Protein AF-A0A0F9H1V0-F1 (afdb_monomer_lite)

Sequence (131 aa):
MPVDELTLHRRALKKEACKILGIDRRKVRLRRLTNIERAMAGPGRLFGVADPATKTIRTRGRTGLVTYVHELLHLLYRSKTHWWVFGAAYILAGRPRRAMIQSVLAAADIPQSKAQLRRLVRAQAERVGLA

Organism: NCBI:txid412755

Secondary structure (DSSP, 8-state):
-PPPHHHHHHHHHHHHHHHHHT--TTSSEEEE-----SS--SSS---EEEETTTTEEEE-SS--HHHHHHHHHHHH-TTS-HHHHHHHHHHHHT---HHHHHHHHHHHT--S-HHHHHHHHHHHHHHTT--

Radius of gyration: 14.46 Å; chains: 1; bounding box: 32×29×46 Å

pLDDT: mean 83.13, std 16.21, range [32.88, 97.88]

Foldseek 3Di:
DDDDPQNVQVLVLLVVLCVLLVFDSVQAAEAEPDDPPDDDPDPDDDQWAEDLVSNYIYGYTDDDSLNSNLRNVCNQCVPADSLLSSLLSCQSSVDDPPPVNVVSCVVNVDPDHNVRSSVVSNVSCVVSVRD

Structure (mmCIF, N/CA/C/O backbone):
data_AF-A0A0F9H1V0-F1
#
_entry.id   AF-A0A0F9H1V0-F1
#
loop_
_atom_site.group_PDB
_atom_site.id
_atom_site.type_symbol
_atom_site.label_atom_id
_atom_site.label_alt_id
_atom_site.label_comp_id
_atom_site.label_asym_id
_atom_site.label_entity_id
_atom_site.label_seq_id
_atom_site.pdbx_PDB_ins_code
_atom_site.Cartn_x
_atom_site.Cartn_y
_atom_site.Cartn_z
_atom_site.occupancy
_atom_site.B_iso_or_equiv
_atom_site.auth_seq_id
_atom_site.auth_comp_id
_atom_site.auth_asym_id
_atom_site.auth_atom_id
_atom_site.pdbx_PDB_model_num
ATOM 1 N N . MET A 1 1 ? 5.976 9.429 27.320 1.00 49.03 1 MET A N 1
ATOM 2 C CA . MET A 1 1 ? 7.269 9.184 26.642 1.00 49.03 1 MET A CA 1
ATOM 3 C C . MET A 1 1 ? 7.282 9.930 25.315 1.00 49.03 1 MET A C 1
ATOM 5 O O . MET A 1 1 ? 6.273 9.850 24.6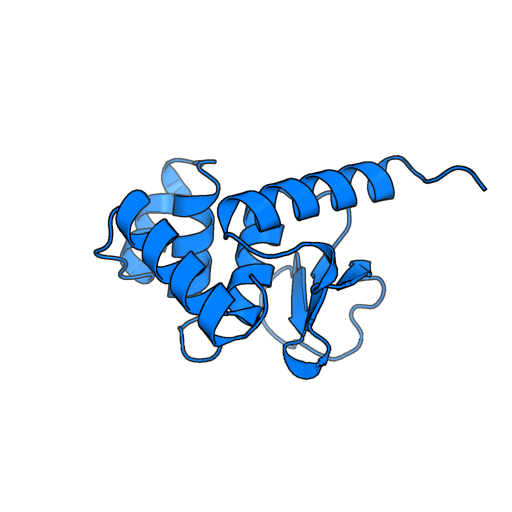16 1.00 49.03 1 MET A O 1
ATOM 9 N N . PRO A 1 2 ? 8.348 10.675 24.977 1.00 72.81 2 PRO A N 1
ATOM 10 C CA . PRO A 1 2 ? 8.458 11.339 23.680 1.00 72.81 2 PRO A CA 1
ATOM 11 C C . PRO A 1 2 ? 8.424 10.300 22.550 1.00 72.81 2 PRO A C 1
ATOM 13 O O . PRO A 1 2 ? 8.980 9.210 22.674 1.00 72.81 2 PRO A O 1
ATOM 16 N N . VAL A 1 3 ? 7.718 10.615 21.464 1.00 78.06 3 VAL A N 1
ATOM 17 C CA . VAL A 1 3 ? 7.676 9.761 20.270 1.00 78.06 3 VAL A CA 1
ATOM 18 C C . VAL A 1 3 ? 8.996 9.926 19.524 1.00 78.06 3 VAL A C 1
ATOM 20 O O . VAL A 1 3 ? 9.363 11.049 19.191 1.00 78.06 3 VAL A O 1
ATOM 23 N N . ASP A 1 4 ? 9.692 8.825 19.238 1.00 87.31 4 ASP A N 1
ATOM 24 C CA . ASP A 1 4 ? 10.972 8.869 18.530 1.00 87.31 4 ASP A CA 1
ATOM 25 C C . ASP A 1 4 ? 10.824 9.383 17.079 1.00 87.31 4 ASP A C 1
ATOM 27 O O . ASP A 1 4 ? 9.795 9.181 16.419 1.00 87.31 4 ASP A O 1
ATOM 31 N N . GLU A 1 5 ? 11.869 10.039 16.558 1.00 87.69 5 GLU A N 1
ATOM 32 C CA . GLU A 1 5 ? 11.888 10.621 15.204 1.00 87.69 5 GLU A CA 1
ATOM 33 C C . GLU A 1 5 ? 11.554 9.606 14.110 1.00 87.69 5 GLU A C 1
ATOM 35 O O . GLU A 1 5 ? 10.921 9.931 13.101 1.00 87.69 5 GLU A O 1
ATOM 40 N N . LEU A 1 6 ? 11.972 8.353 14.297 1.00 86.62 6 LEU A N 1
ATOM 41 C CA . LEU A 1 6 ? 11.701 7.290 13.348 1.00 86.62 6 LEU A CA 1
ATOM 42 C C . LEU A 1 6 ? 10.194 6.993 13.307 1.00 86.62 6 LEU A C 1
ATOM 44 O O . LEU A 1 6 ? 9.620 6.879 12.224 1.00 86.62 6 LEU A O 1
ATOM 48 N N . THR A 1 7 ? 9.520 6.924 14.449 1.00 87.62 7 THR A N 1
ATOM 49 C CA . THR A 1 7 ? 8.065 6.766 14.516 1.00 87.62 7 THR A CA 1
ATOM 50 C C . THR A 1 7 ? 7.339 7.935 13.844 1.00 87.62 7 THR A C 1
ATOM 52 O O . THR A 1 7 ? 6.392 7.696 13.083 1.00 87.62 7 THR A O 1
ATOM 55 N N . LEU A 1 8 ? 7.790 9.178 14.044 1.00 90.69 8 LEU A N 1
ATOM 56 C CA . LEU A 1 8 ? 7.236 10.354 13.357 1.00 90.69 8 LEU A CA 1
ATOM 57 C C . LEU A 1 8 ? 7.416 10.263 11.836 1.00 90.69 8 LEU A C 1
ATOM 59 O O . LEU A 1 8 ? 6.441 10.385 11.089 1.00 90.69 8 LEU A O 1
ATOM 63 N N . HIS A 1 9 ? 8.630 9.957 11.380 1.00 90.75 9 HIS A N 1
ATOM 64 C CA . HIS A 1 9 ? 8.960 9.790 9.966 1.00 90.75 9 HIS A CA 1
ATOM 65 C C . HIS A 1 9 ? 8.077 8.731 9.288 1.00 90.75 9 HIS A C 1
ATOM 67 O O . HIS A 1 9 ? 7.471 8.974 8.243 1.00 90.75 9 HIS A O 1
ATOM 73 N N . ARG A 1 10 ? 7.924 7.561 9.915 1.00 92.44 10 ARG A N 1
ATOM 74 C CA . ARG A 1 10 ? 7.105 6.466 9.375 1.00 92.44 10 ARG A CA 1
ATOM 75 C C . ARG A 1 10 ? 5.618 6.830 9.317 1.00 92.44 10 ARG A C 1
ATOM 77 O O . ARG A 1 10 ? 4.934 6.485 8.352 1.00 92.44 10 ARG A O 1
ATOM 84 N N . ARG A 1 11 ? 5.102 7.553 10.321 1.00 93.50 11 ARG A N 1
ATOM 85 C CA . ARG A 1 11 ? 3.719 8.068 10.319 1.00 93.50 11 ARG A CA 1
ATOM 86 C C . ARG A 1 11 ? 3.499 9.096 9.209 1.00 93.50 11 ARG A C 1
ATOM 88 O O . ARG A 1 11 ? 2.447 9.055 8.570 1.00 93.50 11 ARG A O 1
ATOM 95 N N . ALA A 1 12 ? 4.475 9.969 8.960 1.00 94.38 12 ALA A N 1
ATOM 96 C CA . ALA A 1 12 ? 4.427 10.939 7.869 1.00 94.38 12 ALA A CA 1
ATOM 97 C C . ALA A 1 12 ? 4.380 10.242 6.500 1.00 94.38 12 ALA A C 1
ATOM 99 O O . ALA A 1 12 ? 3.496 10.534 5.697 1.00 94.38 12 ALA A O 1
ATOM 100 N N . LEU A 1 13 ? 5.239 9.244 6.270 1.00 94.81 13 LEU A N 1
ATOM 101 C CA . LEU A 1 13 ? 5.233 8.469 5.026 1.00 94.81 13 LEU A CA 1
ATOM 102 C C . LEU A 1 13 ? 3.940 7.679 4.823 1.00 94.81 13 LEU A C 1
ATOM 104 O O . LEU A 1 13 ? 3.389 7.695 3.725 1.00 94.81 13 LEU A O 1
ATOM 108 N N . LYS A 1 14 ? 3.405 7.040 5.874 1.00 95.81 14 LYS A N 1
ATOM 109 C CA . LYS A 1 14 ? 2.090 6.391 5.786 1.00 95.81 14 LYS A CA 1
ATOM 110 C C . LYS A 1 14 ? 1.000 7.397 5.421 1.00 95.81 14 LYS A C 1
ATOM 112 O O . LYS A 1 14 ? 0.165 7.082 4.578 1.00 95.81 14 LYS A O 1
ATOM 117 N N . LYS A 1 15 ? 0.979 8.574 6.059 1.00 97.19 15 LYS A N 1
ATOM 118 C CA . LYS A 1 15 ? -0.008 9.627 5.767 1.00 97.19 15 LYS A CA 1
ATOM 119 C C . LYS A 1 15 ? 0.044 10.010 4.287 1.00 97.19 15 LYS A C 1
ATOM 121 O O . LYS A 1 15 ? -1.000 10.040 3.645 1.00 97.19 15 LYS A O 1
ATOM 126 N N . GLU A 1 16 ? 1.240 10.241 3.758 1.00 96.56 16 GLU A N 1
ATOM 127 C CA . GLU A 1 16 ? 1.424 10.622 2.357 1.00 96.56 16 GLU A CA 1
ATOM 128 C C . GLU A 1 16 ? 1.048 9.491 1.391 1.00 96.56 16 GLU A C 1
ATOM 130 O O . GLU A 1 16 ? 0.331 9.715 0.419 1.00 96.56 16 GLU A O 1
ATOM 135 N N . ALA A 1 17 ? 1.438 8.251 1.689 1.00 96.50 17 ALA A N 1
ATOM 136 C CA . ALA A 1 17 ? 1.071 7.097 0.874 1.00 96.50 17 ALA A CA 1
ATOM 137 C C . ALA A 1 17 ? -0.452 6.871 0.850 1.00 96.50 17 ALA A C 1
ATOM 139 O O . ALA A 1 17 ? -1.024 6.671 -0.217 1.00 96.50 17 ALA A O 1
ATOM 140 N N . CYS A 1 18 ? -1.130 6.983 1.998 1.00 97.88 18 CYS A N 1
ATOM 141 C CA . CYS A 1 18 ? -2.592 6.887 2.071 1.00 97.88 18 CYS A CA 1
ATOM 142 C C . CYS A 1 18 ? -3.266 7.989 1.236 1.00 97.88 18 CYS A C 1
ATOM 144 O O . CYS A 1 18 ? -4.200 7.703 0.493 1.00 97.88 18 CYS A O 1
ATOM 146 N N . LYS A 1 19 ? -2.746 9.225 1.287 1.00 97.44 19 LYS A N 1
ATOM 147 C CA . LYS A 1 19 ? -3.230 10.345 0.466 1.00 97.44 19 LYS A CA 1
ATOM 148 C C . LYS A 1 19 ? -3.102 10.056 -1.033 1.00 97.44 19 LYS A C 1
ATOM 150 O O . LYS A 1 19 ? -4.042 10.310 -1.776 1.00 97.44 19 LYS A O 1
ATOM 155 N N . ILE A 1 20 ? -1.966 9.513 -1.479 1.00 95.50 20 ILE A N 1
ATOM 156 C CA . ILE A 1 20 ? -1.732 9.168 -2.894 1.00 95.50 20 ILE A CA 1
ATOM 157 C C . ILE A 1 20 ? -2.736 8.126 -3.397 1.00 95.50 20 ILE A C 1
ATOM 159 O O . ILE A 1 20 ? -3.155 8.200 -4.553 1.00 95.50 20 ILE A O 1
ATOM 163 N N . LEU A 1 21 ? -3.096 7.164 -2.545 1.00 96.75 21 LEU A N 1
ATOM 164 C CA . LEU A 1 21 ? -3.952 6.031 -2.900 1.00 96.75 21 LEU A CA 1
ATOM 165 C C . LEU A 1 21 ? -5.441 6.268 -2.617 1.00 96.75 21 LEU A C 1
ATOM 167 O O . LEU A 1 21 ? -6.254 5.426 -2.978 1.00 96.75 21 LEU A O 1
ATOM 171 N N . GLY A 1 22 ? -5.806 7.389 -1.989 1.00 96.81 22 GLY A N 1
ATOM 172 C CA . GLY A 1 22 ? -7.189 7.644 -1.581 1.00 96.81 22 GLY A CA 1
ATOM 173 C C . GLY A 1 22 ? -7.675 6.685 -0.491 1.00 96.81 22 GLY A C 1
ATOM 174 O O . GLY A 1 22 ? -8.814 6.247 -0.537 1.00 96.81 22 GLY A O 1
ATOM 175 N N . ILE A 1 23 ? -6.800 6.328 0.452 1.00 97.62 23 ILE A N 1
ATOM 176 C CA . ILE A 1 23 ? -7.104 5.455 1.593 1.00 97.62 23 ILE A CA 1
ATOM 177 C C . ILE A 1 23 ? -7.292 6.313 2.852 1.00 97.62 23 ILE A C 1
ATOM 179 O O . ILE A 1 23 ? -6.437 7.150 3.165 1.00 97.62 23 ILE A O 1
ATOM 183 N N . ASP A 1 24 ? -8.329 6.049 3.647 1.00 97.44 24 ASP A N 1
ATOM 184 C CA . ASP A 1 24 ? -8.424 6.558 5.012 1.00 97.44 24 ASP A CA 1
ATOM 185 C C . ASP A 1 24 ? -7.325 5.926 5.875 1.00 97.44 24 ASP A C 1
ATOM 187 O O . ASP A 1 24 ? -7.329 4.744 6.238 1.00 97.44 24 ASP A O 1
ATOM 191 N N . ARG A 1 25 ? -6.371 6.768 6.282 1.00 96.56 25 ARG A N 1
ATOM 192 C CA . ARG A 1 25 ? -5.253 6.373 7.142 1.00 96.56 25 ARG A CA 1
ATOM 193 C C . ARG A 1 25 ? -5.693 5.717 8.454 1.00 96.56 25 ARG A C 1
ATOM 195 O O . ARG A 1 25 ? -4.866 5.030 9.052 1.00 96.56 25 ARG A O 1
ATOM 202 N N . ARG A 1 26 ? -6.909 5.956 8.955 1.00 96.69 26 ARG A N 1
ATOM 203 C CA . ARG A 1 26 ? -7.420 5.363 10.204 1.00 96.69 26 ARG A CA 1
ATOM 204 C C . ARG A 1 26 ? -7.783 3.888 10.031 1.00 96.69 26 ARG A C 1
ATOM 206 O O . ARG A 1 26 ? -7.674 3.130 10.990 1.00 96.69 26 ARG A O 1
ATOM 213 N N . LYS A 1 27 ? -8.116 3.467 8.809 1.00 96.81 27 LYS A N 1
ATOM 214 C CA . LYS A 1 27 ? -8.506 2.088 8.477 1.00 96.81 27 LYS A CA 1
ATOM 215 C C . LYS A 1 27 ? -7.327 1.138 8.278 1.00 96.81 27 LYS A C 1
ATOM 217 O O . LYS A 1 27 ? -7.525 -0.070 8.193 1.00 96.81 27 LYS A O 1
ATOM 222 N N . VAL A 1 28 ? -6.104 1.670 8.231 1.00 96.56 28 VAL A N 1
ATOM 223 C CA . VAL A 1 28 ? -4.874 0.885 8.079 1.00 96.56 28 VAL A CA 1
ATOM 224 C C . VAL A 1 28 ? -3.992 1.026 9.311 1.00 96.56 28 VAL A C 1
ATOM 226 O O . VAL A 1 28 ? -3.667 2.132 9.752 1.00 96.56 28 VAL A O 1
ATOM 229 N N . ARG A 1 29 ? -3.515 -0.091 9.851 1.00 95.50 29 ARG A N 1
ATOM 230 C CA . ARG A 1 29 ? -2.575 -0.107 10.977 1.00 95.50 29 ARG A CA 1
ATOM 231 C C . ARG A 1 29 ? -1.134 -0.078 10.468 1.00 95.50 29 ARG A C 1
ATOM 233 O O . ARG A 1 29 ? -0.799 -0.721 9.481 1.00 95.50 29 ARG A O 1
ATOM 240 N N . LEU A 1 30 ? -0.271 0.674 11.152 1.00 93.69 30 LEU A N 1
ATOM 241 C CA . LEU A 1 30 ? 1.174 0.686 10.903 1.00 93.69 30 LEU A CA 1
ATOM 242 C C . LEU A 1 30 ? 1.885 0.041 12.085 1.00 93.69 30 LEU A C 1
ATOM 244 O O . LEU A 1 30 ? 1.764 0.522 13.211 1.00 93.69 30 LEU A O 1
ATOM 248 N N . ARG A 1 31 ? 2.654 -1.014 11.828 1.00 90.62 31 ARG A N 1
ATOM 249 C CA . ARG A 1 31 ? 3.483 -1.680 12.841 1.00 90.62 31 ARG A CA 1
ATOM 250 C C . ARG A 1 31 ? 4.942 -1.683 12.409 1.00 90.62 31 ARG A C 1
ATOM 252 O O . ARG A 1 31 ? 5.251 -1.577 11.225 1.00 90.62 31 ARG A O 1
ATOM 259 N N . ARG A 1 32 ? 5.871 -1.716 13.363 1.00 86.19 32 ARG A N 1
ATOM 260 C CA . ARG A 1 32 ? 7.297 -1.899 13.058 1.00 86.19 32 ARG A CA 1
ATOM 261 C C . ARG A 1 32 ? 7.524 -3.358 12.678 1.00 86.19 32 ARG A C 1
ATOM 263 O O . ARG A 1 32 ? 6.975 -4.242 13.323 1.00 86.19 32 ARG A O 1
ATOM 270 N N . LEU A 1 33 ? 8.316 -3.589 11.640 1.00 82.50 33 LEU A N 1
ATOM 271 C CA . LEU A 1 33 ? 8.846 -4.916 11.360 1.00 82.50 33 LEU A CA 1
ATOM 272 C C . LEU A 1 33 ? 10.041 -5.135 12.305 1.00 82.50 33 LEU A C 1
ATOM 274 O O . LEU A 1 33 ? 11.100 -4.545 12.084 1.00 82.50 33 LEU A O 1
ATOM 278 N N . THR A 1 34 ? 9.820 -5.842 13.418 1.00 71.75 34 THR A N 1
ATOM 279 C CA . THR A 1 34 ? 10.813 -6.065 14.492 1.00 71.75 34 THR A CA 1
ATOM 280 C C . THR A 1 34 ? 11.476 -7.430 14.393 1.00 71.75 34 THR A C 1
ATOM 282 O O . THR A 1 34 ? 12.699 -7.494 14.428 1.00 71.75 34 THR A O 1
ATOM 285 N N . ASN A 1 35 ? 10.690 -8.484 14.173 1.00 58.56 35 ASN A N 1
ATOM 286 C CA . ASN A 1 35 ? 11.192 -9.845 14.053 1.00 58.56 35 ASN A CA 1
ATOM 287 C C . ASN A 1 35 ? 11.044 -10.316 12.607 1.00 58.56 35 ASN A C 1
ATOM 289 O O . ASN A 1 35 ? 9.952 -10.271 12.036 1.00 58.56 35 ASN A O 1
ATOM 293 N N . ILE A 1 36 ? 12.146 -10.786 12.020 1.00 50.78 36 ILE A N 1
ATOM 294 C CA . ILE A 1 36 ? 12.142 -11.622 10.810 1.00 50.78 36 ILE A CA 1
ATOM 295 C C . ILE A 1 36 ? 11.718 -13.032 11.253 1.00 50.78 36 ILE A C 1
ATOM 297 O O . ILE A 1 36 ? 12.440 -14.004 11.082 1.00 50.78 36 ILE 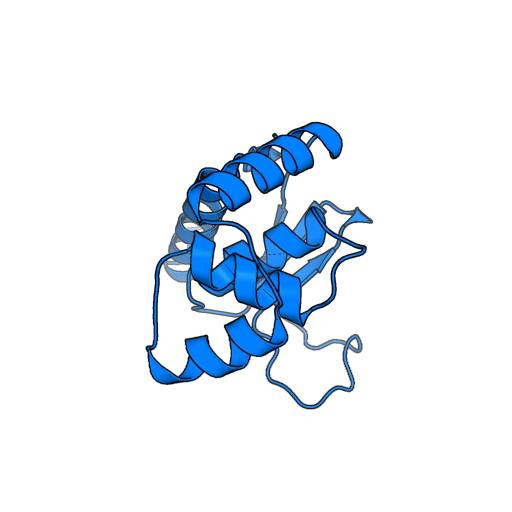A O 1
ATOM 301 N N . GLU A 1 37 ? 10.587 -13.161 11.944 1.00 43.88 37 GLU A N 1
ATOM 302 C CA . GLU A 1 37 ? 10.119 -14.472 12.373 1.00 43.88 37 GLU A CA 1
ATOM 303 C C . GLU A 1 37 ? 9.375 -15.123 11.207 1.00 43.88 37 GLU A C 1
ATOM 305 O O . GLU A 1 37 ? 8.253 -14.766 10.854 1.00 43.88 37 GLU A O 1
ATOM 310 N N . ARG A 1 38 ? 10.085 -16.075 10.590 1.00 43.38 38 ARG A N 1
ATOM 311 C CA . ARG A 1 38 ? 9.580 -17.249 9.859 1.00 43.38 38 ARG A CA 1
ATOM 312 C C . ARG A 1 38 ? 8.767 -17.067 8.574 1.00 43.38 38 ARG A C 1
ATOM 314 O O . ARG A 1 38 ? 8.515 -18.070 7.922 1.00 43.38 38 ARG A O 1
ATOM 321 N N . ALA A 1 39 ? 8.404 -15.862 8.144 1.00 42.00 39 ALA A N 1
ATOM 322 C CA . ALA A 1 39 ? 7.465 -15.747 7.022 1.00 42.00 39 ALA A CA 1
ATOM 323 C C . ALA A 1 39 ? 8.047 -15.899 5.596 1.00 42.00 39 ALA A C 1
ATOM 325 O O . ALA A 1 39 ? 7.254 -16.059 4.675 1.00 42.00 39 ALA A O 1
ATOM 326 N N . MET A 1 40 ? 9.359 -15.785 5.336 1.00 47.03 40 MET A N 1
ATOM 327 C CA . MET A 1 40 ? 9.821 -15.556 3.948 1.00 47.03 40 MET A CA 1
ATOM 328 C C . MET A 1 40 ? 11.224 -16.123 3.655 1.00 47.03 40 MET A C 1
ATOM 330 O O . MET A 1 40 ? 12.221 -15.403 3.706 1.00 47.03 40 MET A O 1
ATOM 334 N N . ALA A 1 41 ? 11.299 -17.409 3.310 1.00 39.75 41 ALA A N 1
ATOM 335 C CA . ALA A 1 41 ? 12.478 -18.052 2.721 1.00 39.75 41 ALA A CA 1
ATOM 336 C C . ALA A 1 41 ? 12.607 -17.690 1.224 1.00 39.75 41 ALA A C 1
ATOM 338 O O . ALA A 1 41 ? 12.386 -18.522 0.350 1.00 39.75 41 ALA A O 1
ATOM 339 N N . GLY A 1 42 ? 12.905 -16.424 0.919 1.00 43.09 42 GLY A N 1
ATOM 340 C CA . GLY A 1 42 ? 13.118 -15.947 -0.451 1.00 43.09 42 GLY A CA 1
ATOM 341 C C . GLY A 1 42 ? 14.364 -15.060 -0.563 1.00 43.09 42 GLY A C 1
ATOM 342 O O . GLY A 1 42 ? 14.699 -14.361 0.398 1.0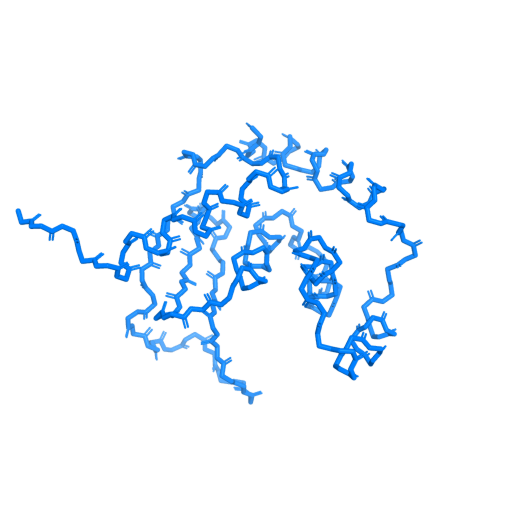0 43.09 42 GLY A O 1
ATOM 343 N N . PRO A 1 43 ? 15.067 -15.054 -1.711 1.00 32.88 43 PRO A N 1
ATOM 344 C CA . PRO A 1 43 ? 16.255 -14.231 -1.910 1.00 32.88 43 PRO A CA 1
ATOM 345 C C . PRO A 1 43 ? 15.859 -12.752 -2.053 1.00 32.88 43 PRO A C 1
ATOM 347 O O . PRO A 1 43 ? 15.484 -12.288 -3.125 1.00 32.88 43 PRO A O 1
ATOM 350 N N . GLY A 1 44 ? 15.915 -11.989 -0.958 1.00 51.50 44 GLY A N 1
ATOM 351 C CA . GLY A 1 44 ? 15.687 -10.543 -0.990 1.00 51.50 44 GLY A CA 1
ATOM 352 C C . GLY A 1 44 ? 15.599 -9.888 0.390 1.00 51.50 44 GLY A C 1
ATOM 353 O O . GLY A 1 44 ? 15.108 -10.472 1.354 1.00 51.50 44 GLY A O 1
ATOM 354 N N . ARG A 1 45 ? 16.054 -8.631 0.504 1.00 57.19 45 ARG A N 1
ATOM 355 C CA . ARG A 1 45 ? 15.822 -7.820 1.712 1.00 57.19 45 ARG A CA 1
ATOM 356 C C . ARG A 1 45 ? 14.373 -7.331 1.723 1.00 57.19 45 ARG A C 1
ATOM 358 O O . ARG A 1 45 ? 13.990 -6.516 0.890 1.00 57.19 45 ARG A O 1
ATOM 365 N N . LEU A 1 46 ? 13.591 -7.764 2.710 1.00 67.00 46 LEU A N 1
ATOM 366 C CA . LEU A 1 46 ? 12.234 -7.262 2.927 1.00 67.00 46 LEU A CA 1
ATOM 367 C C . LEU A 1 46 ? 12.256 -5.896 3.615 1.00 67.00 46 LEU A C 1
ATOM 369 O O . LEU A 1 46 ? 12.777 -5.733 4.724 1.00 67.00 46 LEU A O 1
ATOM 373 N N . PHE A 1 47 ? 11.666 -4.908 2.946 1.00 77.44 47 PHE A N 1
ATOM 374 C CA . PHE A 1 47 ? 11.492 -3.552 3.471 1.00 77.44 47 PHE A CA 1
ATOM 375 C C . PHE A 1 47 ? 10.097 -3.332 4.077 1.00 77.44 47 PHE A C 1
ATOM 377 O O . PHE A 1 47 ? 9.927 -2.433 4.909 1.00 77.44 47 PHE A O 1
ATOM 384 N N . GLY A 1 48 ? 9.129 -4.184 3.729 1.00 83.81 48 GLY A N 1
ATOM 385 C CA . GLY A 1 48 ? 7.784 -4.187 4.285 1.00 83.81 48 GLY A CA 1
ATOM 386 C C . GLY A 1 48 ? 7.032 -5.497 4.037 1.00 83.81 48 GLY A C 1
ATOM 387 O O . GLY A 1 48 ? 7.535 -6.387 3.355 1.00 83.81 48 GLY A O 1
ATOM 388 N N . VAL A 1 49 ? 5.867 -5.616 4.673 1.00 88.31 49 VAL A N 1
ATOM 389 C CA . VAL A 1 49 ? 4.874 -6.671 4.439 1.00 88.31 49 VAL A CA 1
ATOM 390 C C . VAL A 1 49 ? 3.476 -6.138 4.749 1.00 88.31 49 VAL A C 1
ATOM 392 O O . VAL A 1 49 ? 3.278 -5.409 5.730 1.00 88.31 49 VAL A O 1
ATOM 395 N N . ALA A 1 50 ? 2.499 -6.538 3.945 1.00 90.44 50 ALA A N 1
ATOM 396 C CA . ALA A 1 50 ? 1.089 -6.254 4.148 1.00 90.44 50 ALA A CA 1
ATOM 397 C C . ALA A 1 50 ? 0.336 -7.491 4.652 1.00 90.44 50 ALA A C 1
ATOM 399 O O . ALA A 1 50 ? 0.567 -8.610 4.207 1.00 90.44 50 ALA A O 1
ATOM 400 N N . ASP A 1 51 ? -0.593 -7.273 5.574 1.00 90.44 51 ASP A N 1
ATOM 401 C CA . ASP A 1 51 ? -1.519 -8.271 6.093 1.00 90.44 51 ASP A CA 1
ATOM 402 C C . ASP A 1 51 ? -2.954 -7.800 5.807 1.00 90.44 51 ASP A C 1
ATOM 404 O O . ASP A 1 51 ? -3.472 -6.925 6.517 1.00 90.44 51 ASP A O 1
ATOM 408 N N . PRO A 1 52 ? -3.587 -8.342 4.748 1.00 87.69 52 PRO A N 1
ATOM 409 C CA . PRO A 1 52 ? -4.944 -7.979 4.356 1.00 87.69 52 PRO A CA 1
ATOM 410 C C . PRO A 1 52 ? -6.000 -8.290 5.417 1.00 87.69 52 PRO A C 1
ATOM 412 O O . PRO A 1 52 ? -6.959 -7.531 5.537 1.00 87.69 52 PRO A O 1
ATOM 415 N N . ALA A 1 53 ? -5.827 -9.360 6.202 1.00 88.12 53 ALA A N 1
ATOM 416 C CA . ALA A 1 53 ? -6.816 -9.780 7.194 1.00 88.12 53 ALA A CA 1
ATOM 417 C C . ALA A 1 53 ? -6.941 -8.748 8.319 1.00 88.12 53 ALA A C 1
ATOM 419 O O . ALA A 1 53 ? -8.041 -8.397 8.739 1.00 88.12 53 ALA A O 1
ATOM 420 N N . THR A 1 54 ? -5.809 -8.199 8.763 1.00 90.81 54 THR A N 1
ATOM 421 C CA . THR A 1 54 ? -5.783 -7.196 9.837 1.00 90.81 54 THR A CA 1
ATOM 422 C C . THR A 1 54 ? -5.673 -5.755 9.338 1.00 90.81 54 THR A C 1
ATOM 424 O O . THR A 1 54 ? -5.567 -4.836 10.157 1.00 90.81 54 THR A O 1
ATOM 427 N N . LYS A 1 55 ? -5.672 -5.541 8.013 1.00 94.19 55 LYS A N 1
ATOM 428 C CA . LYS A 1 55 ? -5.438 -4.239 7.362 1.00 94.19 55 LYS A CA 1
ATOM 429 C C . LYS A 1 55 ? -4.181 -3.560 7.914 1.00 94.19 55 LYS A C 1
ATOM 431 O O . LYS A 1 55 ? -4.172 -2.370 8.239 1.00 94.19 55 LYS A O 1
ATOM 436 N N . THR A 1 56 ? -3.113 -4.338 8.073 1.00 93.50 56 THR A N 1
ATOM 437 C CA . THR A 1 56 ? -1.862 -3.883 8.685 1.00 93.50 56 THR A CA 1
ATOM 438 C C . THR A 1 56 ? -0.751 -3.865 7.655 1.00 93.50 56 THR A C 1
ATOM 440 O O . THR A 1 56 ? -0.527 -4.853 6.967 1.00 93.50 56 THR A O 1
ATOM 443 N N . ILE A 1 57 ? 0.013 -2.776 7.613 1.00 92.56 57 ILE A N 1
ATOM 444 C CA . ILE A 1 57 ? 1.331 -2.771 6.980 1.00 92.56 57 ILE A CA 1
ATOM 445 C C . ILE A 1 57 ? 2.414 -2.766 8.056 1.00 92.56 57 ILE A C 1
ATOM 447 O O . ILE A 1 57 ? 2.334 -2.053 9.067 1.00 92.56 57 ILE A O 1
ATOM 451 N N . ARG A 1 58 ? 3.447 -3.571 7.839 1.00 90.62 58 ARG A N 1
ATOM 452 C CA . ARG A 1 58 ? 4.658 -3.596 8.654 1.00 90.62 58 ARG A CA 1
ATOM 453 C C . ARG A 1 58 ? 5.798 -3.099 7.782 1.00 90.62 58 ARG A C 1
ATOM 455 O O . ARG A 1 58 ? 5.969 -3.581 6.674 1.00 90.62 58 ARG A O 1
ATOM 462 N N . THR A 1 59 ? 6.571 -2.131 8.263 1.00 88.38 59 THR A N 1
ATOM 463 C CA . THR A 1 59 ? 7.732 -1.600 7.527 1.00 88.38 59 THR A CA 1
ATOM 464 C C . THR A 1 59 ? 8.974 -1.613 8.402 1.00 88.38 59 THR A C 1
ATOM 466 O O . THR A 1 59 ? 8.888 -1.464 9.630 1.00 88.38 59 THR A O 1
ATOM 469 N N . ARG A 1 60 ? 10.136 -1.801 7.774 1.00 81.25 60 ARG A N 1
ATOM 470 C CA . ARG A 1 60 ? 11.442 -1.751 8.436 1.00 81.25 60 ARG A CA 1
ATOM 471 C C . ARG A 1 60 ? 11.925 -0.304 8.538 1.00 81.25 60 ARG A C 1
ATOM 473 O O . ARG A 1 60 ? 11.761 0.445 7.582 1.00 81.25 60 ARG A O 1
ATOM 480 N N . GLY A 1 61 ? 12.556 0.038 9.668 1.00 77.12 61 GLY A N 1
ATOM 481 C CA . GLY A 1 61 ? 13.400 1.229 9.879 1.00 77.12 61 GLY A CA 1
ATOM 482 C C . GLY A 1 61 ? 13.026 2.501 9.099 1.00 77.12 61 GLY A C 1
ATOM 483 O O . GLY A 1 61 ? 11.846 2.820 8.922 1.00 77.12 61 GLY A O 1
ATOM 484 N N . ARG A 1 62 ? 14.051 3.246 8.658 1.00 78.44 62 ARG A N 1
ATOM 485 C CA . ARG A 1 62 ? 13.903 4.328 7.673 1.00 78.44 62 ARG A CA 1
ATOM 486 C C . ARG A 1 62 ? 13.812 3.693 6.281 1.00 78.44 62 ARG A C 1
ATOM 488 O O . ARG A 1 62 ? 14.762 3.073 5.815 1.00 78.44 62 ARG A O 1
ATOM 495 N N . THR A 1 63 ? 12.655 3.821 5.645 1.00 82.50 63 THR A N 1
ATOM 496 C CA . THR A 1 63 ? 12.352 3.341 4.285 1.00 82.50 63 THR A CA 1
ATOM 497 C C . THR A 1 63 ? 11.755 4.480 3.470 1.00 82.50 63 THR A C 1
ATOM 499 O O . THR A 1 63 ? 11.284 5.465 4.029 1.00 82.50 63 THR A O 1
ATOM 502 N N . GLY A 1 64 ? 11.795 4.377 2.141 1.00 88.06 64 GLY A N 1
ATOM 503 C CA . GLY A 1 64 ? 11.238 5.404 1.261 1.00 88.06 64 GLY A CA 1
ATOM 504 C C . GLY A 1 64 ? 9.715 5.320 1.131 1.00 88.06 64 GLY A C 1
ATOM 505 O O . GLY A 1 64 ? 9.107 4.286 1.400 1.00 88.06 64 GLY A O 1
ATOM 506 N N . LEU A 1 65 ? 9.100 6.396 0.628 1.00 91.56 65 LEU A N 1
ATOM 507 C CA . LEU A 1 65 ? 7.658 6.468 0.349 1.00 91.56 65 LEU A CA 1
ATOM 508 C C . LEU A 1 65 ? 7.152 5.311 -0.531 1.00 91.56 65 LEU A C 1
ATOM 510 O O . LEU A 1 65 ? 6.064 4.797 -0.291 1.00 91.56 65 LEU A O 1
ATOM 514 N N . VAL A 1 66 ? 7.958 4.874 -1.508 1.00 90.94 66 VAL A N 1
ATOM 515 C CA . VAL A 1 66 ? 7.633 3.755 -2.411 1.00 90.94 66 VAL A CA 1
ATOM 516 C C . VAL A 1 66 ? 7.282 2.491 -1.627 1.00 90.94 66 VAL A C 1
ATOM 518 O O . VAL A 1 66 ? 6.297 1.845 -1.956 1.00 90.94 66 VAL A O 1
ATOM 521 N N . THR A 1 67 ? 8.017 2.175 -0.555 1.00 90.94 67 THR A N 1
ATOM 522 C CA . THR A 1 67 ? 7.735 1.002 0.286 1.00 90.94 67 THR A CA 1
ATOM 523 C C . THR A 1 67 ? 6.339 1.081 0.900 1.00 90.94 67 THR A C 1
ATOM 525 O O . THR A 1 67 ? 5.606 0.102 0.891 1.00 90.94 67 THR A O 1
ATOM 528 N N . TYR A 1 68 ? 5.923 2.251 1.386 1.00 94.44 68 TYR A N 1
ATOM 529 C CA . TYR A 1 68 ? 4.592 2.416 1.978 1.00 94.44 68 TYR A CA 1
ATOM 530 C C . TYR A 1 68 ? 3.489 2.298 0.932 1.00 94.44 68 TYR A C 1
ATOM 532 O O . TYR A 1 68 ? 2.472 1.665 1.193 1.00 94.44 68 TYR A O 1
ATOM 540 N N . VAL A 1 69 ? 3.693 2.881 -0.250 1.00 95.06 69 VAL A N 1
ATOM 541 C CA . VAL A 1 69 ? 2.750 2.747 -1.365 1.00 95.06 69 VAL A CA 1
ATOM 542 C C . VAL A 1 69 ? 2.641 1.282 -1.807 1.00 95.06 69 VAL A C 1
ATOM 544 O O . VAL A 1 69 ? 1.533 0.788 -1.982 1.00 95.06 69 VAL A O 1
ATOM 547 N N . HIS A 1 70 ? 3.769 0.580 -1.917 1.00 93.75 70 HIS A N 1
ATOM 548 C CA . HIS A 1 70 ? 3.846 -0.835 -2.276 1.00 93.75 70 HIS A CA 1
ATOM 549 C C . HIS A 1 70 ? 3.062 -1.726 -1.304 1.00 93.75 70 HIS A C 1
ATOM 551 O O . HIS A 1 70 ? 2.179 -2.467 -1.731 1.00 93.75 70 HIS A O 1
ATOM 557 N N . GLU A 1 71 ? 3.307 -1.610 0.006 1.00 94.25 71 GLU A N 1
ATOM 558 C CA . GLU A 1 71 ? 2.584 -2.430 0.987 1.00 94.25 71 GLU A CA 1
ATOM 559 C C . GLU A 1 71 ? 1.084 -2.105 1.031 1.00 94.25 71 GLU A C 1
ATOM 561 O O . GLU A 1 71 ? 0.253 -2.995 1.188 1.00 94.25 71 GLU A O 1
ATOM 566 N N . LEU A 1 72 ? 0.699 -0.836 0.867 1.00 96.62 72 LEU A N 1
ATOM 567 C CA . LEU A 1 72 ? -0.718 -0.469 0.810 1.00 96.62 72 LEU A CA 1
ATOM 568 C C . LEU A 1 72 ? -1.408 -1.032 -0.437 1.00 96.62 72 LEU A C 1
ATOM 570 O O . LEU A 1 72 ? -2.551 -1.471 -0.349 1.00 96.62 72 LEU A O 1
ATOM 574 N N . LEU A 1 73 ? -0.726 -1.063 -1.582 1.00 96.19 73 LEU A N 1
ATOM 575 C CA . LEU A 1 73 ? -1.265 -1.666 -2.799 1.00 96.19 73 LEU A CA 1
ATOM 576 C C . LEU A 1 73 ? -1.490 -3.177 -2.648 1.00 96.19 73 LEU A C 1
ATOM 578 O O . LEU A 1 73 ? -2.475 -3.674 -3.186 1.00 96.19 73 LEU A O 1
ATOM 582 N N . HIS A 1 74 ? -0.675 -3.890 -1.862 1.00 94.62 74 HIS A N 1
ATOM 583 C CA . HIS A 1 74 ? -0.929 -5.302 -1.523 1.00 94.62 74 HIS A CA 1
ATOM 584 C C . HIS A 1 74 ? -2.212 -5.508 -0.706 1.00 94.62 74 HIS A C 1
ATOM 586 O O . HIS A 1 74 ? -2.866 -6.542 -0.842 1.00 94.62 74 HIS A O 1
ATOM 592 N N . LEU A 1 75 ? -2.632 -4.521 0.097 1.00 94.50 75 LEU A N 1
ATOM 593 C CA . LEU A 1 75 ? -3.945 -4.562 0.759 1.00 94.50 75 LEU A CA 1
ATOM 594 C C . LEU A 1 75 ? -5.102 -4.399 -0.239 1.00 94.50 75 LEU A C 1
ATOM 596 O O . LEU A 1 75 ? -6.193 -4.912 0.002 1.00 94.50 75 LEU A O 1
ATOM 600 N N . LEU A 1 76 ? -4.873 -3.682 -1.342 1.00 95.25 76 LEU A N 1
ATOM 601 C CA . LEU A 1 76 ? -5.887 -3.379 -2.353 1.00 95.25 76 LEU A CA 1
ATOM 602 C C . LEU A 1 76 ? -5.994 -4.460 -3.435 1.00 95.25 76 LEU A C 1
ATOM 604 O O . LEU A 1 76 ? -7.100 -4.794 -3.857 1.00 95.25 76 LEU A O 1
ATOM 608 N N . TYR A 1 77 ? -4.866 -5.009 -3.884 1.00 93.38 77 TYR A N 1
ATOM 609 C CA . TYR A 1 77 ? -4.760 -5.842 -5.082 1.00 93.38 77 TYR A CA 1
ATOM 610 C C . TYR A 1 77 ? -4.133 -7.207 -4.788 1.00 93.38 77 TYR A C 1
ATOM 612 O O . TYR A 1 77 ? -3.025 -7.505 -5.221 1.00 93.38 77 TYR A O 1
ATOM 620 N N . ARG A 1 78 ? -4.879 -8.080 -4.102 1.00 86.25 78 ARG A N 1
ATOM 621 C CA . ARG A 1 78 ? -4.409 -9.433 -3.737 1.00 86.25 78 ARG A CA 1
ATOM 622 C C . ARG A 1 78 ? -4.173 -10.364 -4.933 1.00 86.25 78 ARG A C 1
ATOM 624 O O . ARG A 1 78 ? -3.439 -11.332 -4.800 1.00 86.25 78 ARG A O 1
ATOM 631 N N . SER A 1 79 ? -4.813 -10.094 -6.071 1.00 87.25 79 SER A N 1
ATOM 632 C CA . SER A 1 79 ? -4.715 -10.906 -7.292 1.00 87.25 79 SER A CA 1
ATOM 633 C C . SER A 1 79 ? -3.665 -10.411 -8.288 1.00 87.25 79 SER A C 1
ATOM 635 O O . SER A 1 79 ? -3.445 -11.058 -9.308 1.00 87.25 79 SER A O 1
ATOM 637 N N . LYS A 1 80 ? -3.038 -9.253 -8.044 1.00 88.50 80 LYS A N 1
ATOM 638 C CA . LYS A 1 80 ? -1.999 -8.726 -8.933 1.00 88.50 80 LYS A CA 1
ATOM 639 C C . LYS A 1 80 ? -0.652 -9.343 -8.586 1.00 88.50 80 LYS A C 1
ATOM 641 O O . LYS A 1 80 ? -0.360 -9.619 -7.426 1.00 88.50 80 LYS A O 1
ATOM 646 N N . THR A 1 81 ? 0.177 -9.539 -9.607 1.00 87.56 81 THR A N 1
ATOM 647 C CA . THR A 1 81 ? 1.541 -10.028 -9.415 1.00 87.56 81 THR A CA 1
ATOM 648 C C . THR A 1 81 ? 2.355 -9.019 -8.608 1.00 87.56 81 THR A C 1
ATOM 650 O O . THR A 1 81 ? 2.102 -7.810 -8.640 1.00 87.56 81 THR A O 1
ATOM 653 N N . HIS A 1 82 ? 3.375 -9.510 -7.903 1.00 86.25 82 HIS A N 1
ATOM 654 C CA . HIS A 1 82 ? 4.283 -8.648 -7.149 1.00 86.25 82 HIS A CA 1
ATOM 655 C C . HIS A 1 82 ? 4.915 -7.564 -8.039 1.00 86.25 82 HIS A C 1
ATOM 657 O O . HIS A 1 82 ? 4.966 -6.403 -7.640 1.00 86.25 82 HIS A O 1
ATOM 663 N N . TRP A 1 83 ? 5.318 -7.918 -9.266 1.00 84.25 83 TRP A N 1
ATOM 664 C CA . TRP A 1 83 ? 5.898 -6.981 -10.232 1.00 84.25 83 TRP A CA 1
ATOM 665 C C . TRP A 1 83 ? 4.943 -5.854 -10.618 1.00 84.25 83 TRP A C 1
ATOM 667 O O . TRP A 1 83 ? 5.350 -4.692 -10.605 1.00 84.25 83 TRP A O 1
ATOM 677 N N . TRP A 1 84 ? 3.666 -6.165 -10.859 1.00 89.12 84 TRP A N 1
ATOM 678 C CA . TRP A 1 84 ? 2.649 -5.146 -11.116 1.00 89.12 84 TRP A CA 1
ATOM 679 C C . TRP A 1 84 ? 2.515 -4.183 -9.927 1.00 89.12 84 TRP A C 1
ATOM 681 O O . TRP A 1 84 ? 2.553 -2.963 -10.094 1.00 89.12 84 TRP A O 1
ATOM 691 N N . VAL A 1 85 ? 2.423 -4.712 -8.700 1.00 91.12 85 VAL A N 1
ATOM 692 C CA . VAL A 1 85 ? 2.295 -3.893 -7.479 1.00 91.12 85 VAL A CA 1
ATOM 693 C C . VAL A 1 85 ? 3.527 -3.007 -7.271 1.00 91.12 85 VAL A C 1
ATOM 695 O O . VAL A 1 85 ? 3.405 -1.826 -6.927 1.00 91.12 85 VAL A O 1
ATOM 698 N N . PHE A 1 86 ? 4.716 -3.549 -7.528 1.00 87.56 86 PHE A N 1
ATOM 699 C CA . PHE A 1 86 ? 5.977 -2.824 -7.443 1.00 87.56 86 PHE A CA 1
ATOM 700 C C . PHE A 1 86 ? 6.046 -1.686 -8.470 1.00 87.56 86 PHE A C 1
ATOM 702 O O . PHE A 1 86 ? 6.276 -0.536 -8.088 1.00 87.56 86 PHE A O 1
ATOM 709 N N . GLY A 1 87 ? 5.752 -1.955 -9.746 1.00 86.50 87 GLY A N 1
ATOM 710 C CA . GLY A 1 87 ? 5.706 -0.934 -10.798 1.00 86.50 87 GLY A CA 1
ATOM 711 C C . GLY A 1 87 ? 4.694 0.178 -10.503 1.00 86.50 87 GLY A C 1
ATOM 712 O O . GLY A 1 87 ? 5.022 1.366 -10.587 1.00 86.50 87 GLY A O 1
ATOM 713 N N . ALA A 1 88 ? 3.492 -0.191 -10.050 1.00 90.88 88 ALA A N 1
ATOM 714 C CA . ALA A 1 88 ? 2.445 0.756 -9.682 1.00 90.88 88 ALA A CA 1
ATOM 715 C C . ALA A 1 88 ? 2.898 1.682 -8.543 1.00 90.88 88 ALA A C 1
ATOM 717 O O . ALA A 1 88 ? 2.681 2.897 -8.601 1.00 90.88 88 ALA A O 1
ATOM 718 N N . ALA A 1 89 ? 3.592 1.141 -7.537 1.00 91.88 89 ALA A N 1
ATOM 719 C CA . ALA A 1 89 ? 4.113 1.932 -6.429 1.00 91.88 89 ALA A CA 1
ATOM 720 C C . ALA A 1 89 ? 5.113 3.003 -6.885 1.00 91.88 89 ALA A C 1
ATOM 722 O O . ALA A 1 89 ? 5.037 4.145 -6.423 1.00 91.88 89 ALA A O 1
ATOM 723 N N . TYR A 1 90 ? 6.006 2.673 -7.824 1.00 88.19 90 TYR A N 1
ATOM 724 C CA . TYR A 1 90 ? 6.958 3.633 -8.394 1.00 88.19 90 TYR A CA 1
ATOM 725 C C . TYR A 1 90 ? 6.265 4.758 -9.165 1.00 88.19 90 TYR A C 1
ATOM 727 O O . TYR A 1 90 ? 6.544 5.936 -8.910 1.00 88.19 90 TYR A O 1
ATOM 735 N N . ILE A 1 91 ? 5.335 4.410 -10.062 1.00 88.69 91 ILE A N 1
ATOM 736 C CA . ILE A 1 91 ? 4.567 5.384 -10.856 1.00 88.69 91 ILE A CA 1
ATOM 737 C C . ILE A 1 91 ? 3.831 6.358 -9.924 1.00 88.69 91 ILE A C 1
ATOM 739 O O . ILE A 1 91 ? 3.899 7.586 -10.083 1.00 88.69 91 ILE A O 1
ATOM 743 N N . LEU A 1 92 ? 3.148 5.822 -8.911 1.00 91.94 92 LEU A N 1
ATOM 744 C CA . LEU A 1 92 ? 2.307 6.600 -8.005 1.00 91.94 92 LEU A CA 1
ATOM 745 C C . LEU A 1 92 ? 3.129 7.480 -7.056 1.00 91.94 92 LEU A C 1
ATOM 747 O O . LEU A 1 92 ? 2.810 8.667 -6.918 1.00 91.94 92 LEU A O 1
ATOM 751 N N . ALA A 1 93 ? 4.210 6.949 -6.476 1.00 89.81 93 ALA A N 1
ATOM 752 C CA . ALA A 1 93 ? 5.084 7.679 -5.555 1.00 89.81 93 ALA A CA 1
ATOM 753 C C . ALA A 1 93 ? 5.955 8.748 -6.243 1.00 89.81 93 ALA A C 1
ATOM 755 O O . ALA A 1 93 ? 6.423 9.666 -5.573 1.00 89.81 93 ALA A O 1
ATOM 756 N N . GLY A 1 94 ? 6.174 8.661 -7.563 1.00 77.88 94 GLY A N 1
ATOM 757 C CA . GLY A 1 94 ? 6.861 9.701 -8.342 1.00 77.88 94 GLY A CA 1
ATOM 758 C C . GLY A 1 94 ? 8.338 9.916 -7.987 1.00 77.88 94 GLY A C 1
ATOM 759 O O . GLY A 1 94 ? 8.848 11.012 -8.186 1.00 77.88 94 GLY A O 1
ATOM 760 N N . ARG A 1 95 ? 9.026 8.901 -7.445 1.00 64.62 95 ARG A N 1
ATOM 761 C CA . ARG A 1 95 ? 10.450 8.961 -7.057 1.00 64.62 95 ARG A CA 1
ATOM 762 C C . ARG A 1 95 ? 11.291 8.056 -7.968 1.00 64.62 95 ARG A C 1
ATOM 764 O O . ARG A 1 95 ? 11.538 6.905 -7.603 1.00 64.62 95 ARG A O 1
ATOM 771 N N . PRO A 1 96 ? 11.720 8.526 -9.151 1.00 52.16 96 PRO A N 1
ATOM 772 C CA . PRO A 1 96 ? 12.461 7.682 -10.068 1.00 52.16 96 PRO A CA 1
ATOM 773 C C . PRO A 1 96 ? 13.960 7.587 -9.738 1.00 52.16 96 PRO A C 1
ATOM 775 O O . PRO A 1 96 ? 14.650 8.599 -9.684 1.00 52.16 96 PRO A O 1
ATOM 778 N N . ARG A 1 97 ? 14.500 6.365 -9.617 1.00 53.62 97 ARG A N 1
ATOM 779 C CA . ARG A 1 97 ? 15.888 6.071 -10.026 1.00 53.62 97 ARG A CA 1
ATOM 780 C C . ARG A 1 97 ? 15.814 5.533 -11.456 1.00 53.62 97 ARG A C 1
ATOM 782 O O . ARG A 1 97 ? 15.341 4.418 -11.649 1.00 53.62 97 ARG A O 1
ATOM 789 N N . ARG A 1 98 ? 16.221 6.345 -12.443 1.00 54.75 98 ARG A N 1
ATOM 790 C CA . ARG A 1 98 ? 15.987 6.127 -13.890 1.00 54.75 98 ARG A CA 1
ATOM 791 C C . ARG A 1 98 ? 16.276 4.698 -14.379 1.00 54.75 98 ARG A C 1
ATOM 793 O O . ARG A 1 98 ? 15.447 4.148 -15.090 1.00 54.75 98 ARG A O 1
ATOM 800 N N . ALA A 1 99 ? 17.382 4.081 -13.961 1.00 50.22 99 ALA A N 1
ATOM 801 C CA . ALA A 1 99 ? 17.798 2.771 -14.475 1.00 50.22 99 ALA A CA 1
ATOM 802 C C . ALA A 1 99 ? 16.941 1.589 -13.974 1.00 50.22 99 ALA A C 1
ATOM 804 O O . ALA A 1 99 ? 16.630 0.683 -14.735 1.00 50.22 99 ALA A O 1
ATOM 805 N N . MET A 1 100 ? 16.503 1.607 -12.710 1.00 56.16 100 MET A N 1
ATOM 806 C CA . MET A 1 100 ? 15.731 0.498 -12.122 1.00 56.16 100 MET A CA 1
ATOM 807 C C . MET A 1 100 ? 14.263 0.495 -12.575 1.00 56.16 100 MET A C 1
ATOM 809 O O . MET A 1 100 ? 13.569 -0.503 -12.442 1.00 56.16 100 MET A O 1
ATOM 813 N N . ILE A 1 101 ? 13.779 1.621 -13.100 1.00 60.81 101 ILE A N 1
ATOM 814 C CA . ILE A 1 101 ? 12.387 1.783 -13.518 1.00 60.81 101 ILE A CA 1
ATOM 815 C C . ILE A 1 101 ? 12.107 1.080 -14.835 1.00 60.81 101 ILE A C 1
ATOM 817 O O . ILE A 1 101 ? 11.032 0.523 -14.972 1.00 60.81 101 ILE A O 1
ATOM 821 N N . GLN A 1 102 ? 13.028 1.088 -15.798 1.00 58.88 102 GLN A N 1
ATOM 822 C CA . GLN A 1 102 ? 12.721 0.537 -17.120 1.00 58.88 102 GLN A CA 1
ATOM 823 C C . GLN A 1 102 ? 12.533 -0.982 -17.081 1.00 58.88 102 GLN A C 1
ATOM 825 O O . GLN A 1 102 ? 11.539 -1.471 -17.606 1.00 58.88 102 GLN A O 1
ATOM 830 N N . SER A 1 103 ? 13.404 -1.717 -16.383 1.00 59.72 103 SER A N 1
ATOM 831 C CA . SER A 1 103 ? 13.256 -3.170 -16.220 1.00 59.72 103 SER A CA 1
ATOM 832 C C . SER A 1 103 ? 12.034 -3.540 -15.375 1.00 59.72 103 SER A C 1
ATOM 834 O O . SER A 1 103 ? 11.295 -4.456 -15.722 1.00 59.72 103 SER A O 1
ATOM 836 N N . VAL A 1 104 ? 11.769 -2.789 -14.301 1.00 63.78 104 VAL A N 1
ATOM 837 C CA . VAL A 1 104 ? 10.590 -2.993 -13.448 1.00 63.78 104 VAL A CA 1
ATOM 838 C C . VAL A 1 104 ? 9.292 -2.668 -14.182 1.00 63.78 104 VAL A C 1
ATOM 840 O O . VAL A 1 104 ? 8.335 -3.416 -14.048 1.00 63.78 104 VAL A O 1
ATOM 843 N N . LEU A 1 105 ? 9.225 -1.571 -14.941 1.00 63.78 105 LEU A N 1
ATOM 844 C CA . LEU A 1 105 ? 8.016 -1.189 -15.676 1.00 63.78 105 LEU A CA 1
ATOM 845 C C . LEU A 1 105 ? 7.749 -2.115 -16.858 1.00 63.78 105 LEU A C 1
ATOM 847 O O . LEU A 1 105 ? 6.590 -2.443 -17.090 1.00 63.78 105 LEU A O 1
ATOM 851 N N . ALA A 1 106 ? 8.798 -2.577 -17.542 1.00 64.62 106 ALA A N 1
ATOM 852 C CA . ALA A 1 106 ? 8.669 -3.609 -18.564 1.00 64.62 106 ALA A CA 1
ATOM 853 C C . ALA A 1 10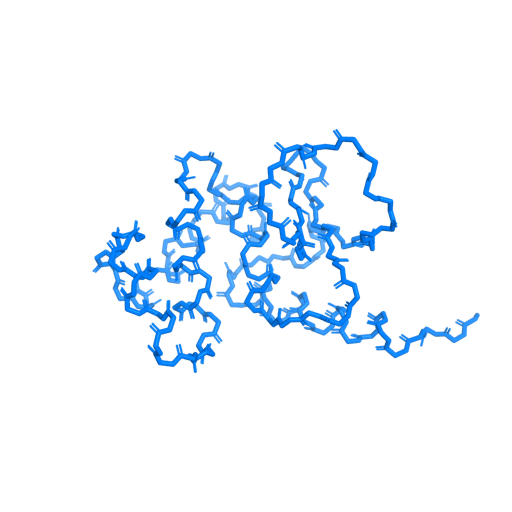6 ? 8.122 -4.919 -17.968 1.00 64.62 106 ALA A C 1
ATOM 855 O O . ALA A 1 106 ? 7.222 -5.521 -18.539 1.00 64.62 106 ALA A O 1
ATOM 856 N N . ALA A 1 107 ? 8.601 -5.323 -16.784 1.00 63.06 107 ALA A N 1
ATOM 857 C CA . ALA A 1 107 ? 8.126 -6.526 -16.093 1.00 63.06 107 ALA A CA 1
ATOM 858 C C . ALA A 1 107 ? 6.748 -6.366 -15.418 1.00 63.06 107 ALA A C 1
ATOM 860 O O . ALA A 1 107 ? 6.071 -7.356 -15.144 1.00 63.06 107 ALA A O 1
ATOM 861 N N . ALA A 1 108 ? 6.343 -5.136 -15.092 1.00 72.06 108 ALA A N 1
ATOM 862 C CA . ALA A 1 108 ? 5.092 -4.847 -14.396 1.00 72.06 108 ALA A CA 1
ATOM 863 C C . ALA A 1 108 ? 3.874 -4.789 -15.327 1.00 72.06 108 ALA A C 1
ATOM 865 O O . ALA A 1 108 ? 2.759 -4.889 -14.819 1.00 72.06 108 ALA A O 1
ATOM 866 N N . ASP A 1 109 ? 4.090 -4.599 -16.634 1.00 75.38 109 ASP A N 1
ATOM 867 C CA . ASP A 1 109 ? 3.061 -4.461 -17.674 1.00 75.38 109 ASP A CA 1
ATOM 868 C C . ASP A 1 109 ? 1.876 -3.573 -17.239 1.00 75.38 109 ASP A C 1
ATOM 870 O O . ASP A 1 109 ? 0.751 -4.016 -16.986 1.00 75.38 109 ASP A O 1
ATOM 874 N N . ILE A 1 110 ? 2.162 -2.280 -17.047 1.00 82.12 110 ILE A N 1
ATOM 875 C CA . ILE A 1 110 ? 1.178 -1.279 -16.615 1.00 82.12 110 ILE A CA 1
ATOM 876 C C . ILE A 1 110 ? 0.901 -0.332 -17.785 1.00 82.12 110 ILE A C 1
ATOM 878 O O . ILE A 1 110 ? 1.607 0.668 -17.930 1.00 82.12 110 ILE A O 1
ATOM 882 N N . PRO A 1 111 ? -0.138 -0.588 -18.600 1.00 82.06 111 PRO A N 1
ATOM 883 C CA . PRO A 1 111 ? -0.471 0.277 -19.732 1.00 82.06 111 PRO A CA 1
ATOM 884 C C . PRO A 1 111 ? -1.102 1.609 -19.292 1.00 82.06 111 PRO A C 1
ATOM 886 O O . PRO A 1 111 ? -1.266 2.527 -20.093 1.00 82.06 111 PRO A O 1
ATOM 889 N N . GLN A 1 112 ? -1.500 1.734 -18.021 1.00 87.12 112 GLN A N 1
ATOM 890 C CA . GLN A 1 112 ? -2.175 2.924 -17.515 1.00 87.12 112 GLN A CA 1
ATOM 891 C C . GLN A 1 112 ? -1.204 4.078 -17.246 1.00 87.12 112 GLN A C 1
ATOM 893 O O . GLN A 1 112 ? -0.187 3.930 -16.570 1.00 87.12 112 GLN A O 1
ATOM 898 N N . SER A 1 113 ? -1.606 5.287 -17.639 1.00 88.19 113 SER A N 1
ATOM 899 C CA . SER A 1 113 ? -0.992 6.521 -17.142 1.00 88.19 113 SER A CA 1
ATOM 900 C C . SER A 1 113 ? -1.117 6.634 -15.617 1.00 88.19 113 SER A C 1
ATOM 902 O O . SER A 1 113 ? -2.021 6.074 -14.991 1.00 88.19 113 SER A O 1
ATOM 904 N N . LYS A 1 114 ? -0.271 7.465 -14.996 1.00 89.12 114 LYS A N 1
ATOM 905 C CA . LYS A 1 114 ? -0.337 7.749 -13.552 1.00 89.12 114 LYS A CA 1
ATOM 906 C C . LYS A 1 114 ? -1.727 8.206 -13.090 1.00 89.12 114 LYS A C 1
ATOM 908 O O . LYS A 1 114 ? -2.163 7.831 -12.003 1.00 89.12 114 LYS A O 1
ATOM 913 N N . ALA A 1 115 ? -2.422 9.016 -13.891 1.00 90.69 115 ALA A N 1
ATOM 914 C CA . ALA A 1 115 ? -3.760 9.506 -13.565 1.00 90.69 115 ALA A CA 1
ATOM 915 C C . ALA A 1 115 ? -4.812 8.388 -13.627 1.00 90.69 115 ALA A C 1
ATOM 917 O O . ALA A 1 115 ? -5.619 8.256 -12.707 1.00 90.69 115 ALA A O 1
ATOM 918 N N . GLN A 1 116 ? -4.771 7.550 -14.669 1.00 93.62 116 GLN A N 1
ATOM 919 C CA . GLN A 1 116 ? -5.633 6.367 -14.771 1.00 93.62 116 GLN A CA 1
ATOM 920 C C . GLN A 1 116 ? -5.382 5.403 -13.608 1.00 93.62 116 GLN A C 1
ATOM 922 O O . GLN A 1 116 ? -6.332 4.967 -12.964 1.00 93.62 116 GLN A O 1
ATOM 927 N N . LEU A 1 117 ? -4.115 5.145 -13.277 1.00 93.00 117 LEU A N 1
ATOM 928 C CA . LEU A 1 117 ? -3.744 4.274 -12.169 1.00 93.00 117 LEU A CA 1
ATOM 929 C C . LEU A 1 117 ? -4.251 4.815 -10.824 1.00 93.00 117 LEU A C 1
ATOM 931 O O . LEU A 1 117 ? -4.816 4.059 -10.043 1.00 93.00 117 LEU A O 1
ATOM 935 N N . ARG A 1 118 ? -4.151 6.128 -10.571 1.00 94.69 118 ARG A N 1
ATOM 936 C CA . ARG A 1 118 ? -4.741 6.756 -9.372 1.00 94.69 118 ARG A CA 1
ATOM 937 C C . ARG A 1 118 ? -6.250 6.534 -9.274 1.00 94.69 118 ARG A C 1
ATOM 939 O O . ARG A 1 118 ? -6.737 6.226 -8.191 1.00 94.69 118 ARG A O 1
ATOM 946 N N . ARG A 1 119 ? -6.984 6.674 -10.385 1.00 96.00 119 ARG A N 1
ATOM 947 C CA . ARG A 1 119 ? -8.436 6.426 -10.414 1.00 96.00 119 ARG A CA 1
ATOM 948 C C . ARG A 1 119 ? -8.764 4.968 -10.104 1.00 96.00 119 ARG A C 1
ATOM 950 O O . ARG A 1 119 ? -9.609 4.718 -9.253 1.00 96.00 119 ARG A O 1
ATOM 957 N N . LEU A 1 120 ? -8.058 4.026 -10.733 1.00 95.50 120 LEU A N 1
ATOM 958 C CA . LEU A 1 120 ? -8.238 2.592 -10.481 1.00 95.50 120 LEU A CA 1
ATOM 959 C C . LEU A 1 120 ? -7.976 2.233 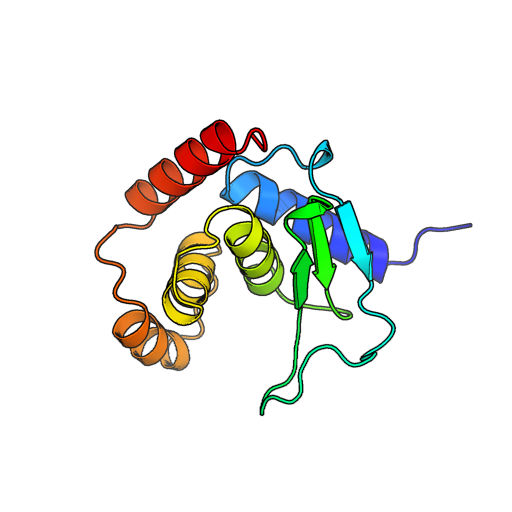-9.018 1.00 95.50 120 LEU A C 1
ATOM 961 O O . LEU A 1 120 ? -8.768 1.518 -8.412 1.00 95.50 120 LEU A O 1
ATOM 965 N N . VAL A 1 121 ? -6.886 2.751 -8.449 1.00 96.25 121 VAL A N 1
ATOM 966 C CA . VAL A 1 121 ? -6.520 2.506 -7.050 1.00 96.25 121 VAL A CA 1
ATOM 967 C C . VAL A 1 121 ? -7.568 3.070 -6.101 1.00 96.25 121 VAL A C 1
ATOM 969 O O . VAL A 1 121 ? -7.949 2.385 -5.158 1.00 96.25 121 VAL A O 1
ATOM 972 N N . ARG A 1 122 ? -8.060 4.287 -6.353 1.00 96.25 122 ARG A N 1
ATOM 973 C CA . ARG A 1 122 ? -9.094 4.900 -5.516 1.00 96.25 122 ARG A CA 1
ATOM 974 C C . ARG A 1 122 ? -10.403 4.111 -5.561 1.00 96.25 122 ARG A C 1
ATOM 976 O O . ARG A 1 122 ? -10.932 3.774 -4.509 1.00 96.25 122 ARG A O 1
ATOM 983 N N . ALA A 1 123 ? -10.863 3.736 -6.753 1.00 96.62 123 ALA A N 1
ATOM 984 C CA . ALA A 1 123 ? -12.046 2.888 -6.909 1.00 96.62 123 ALA A CA 1
ATOM 985 C C . ALA A 1 123 ? -11.865 1.536 -6.197 1.00 96.62 123 ALA A C 1
ATOM 987 O O . ALA A 1 123 ? -12.780 1.016 -5.561 1.00 96.62 123 ALA A O 1
ATOM 988 N N . GLN A 1 124 ? -10.651 0.978 -6.241 1.00 97.00 124 GLN A N 1
ATOM 989 C CA . GLN A 1 124 ? -10.335 -0.238 -5.503 1.00 97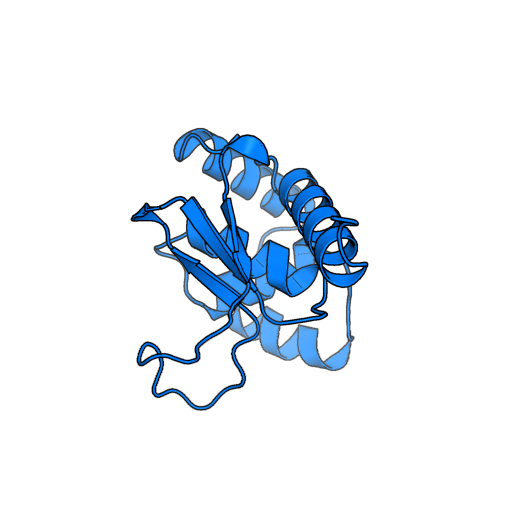.00 124 GLN A CA 1
ATOM 990 C C . GLN A 1 124 ? -10.362 -0.020 -3.986 1.00 97.00 124 GLN A C 1
ATOM 992 O O . GLN A 1 124 ? -10.884 -0.876 -3.276 1.00 97.00 124 GLN A O 1
ATOM 997 N N . ALA A 1 125 ? -9.827 1.098 -3.487 1.00 96.88 125 ALA A N 1
ATOM 998 C CA . ALA A 1 125 ? -9.869 1.462 -2.073 1.00 96.88 125 ALA A CA 1
ATOM 999 C C . ALA A 1 125 ? -11.310 1.596 -1.565 1.00 96.88 125 ALA A C 1
ATOM 1001 O O . ALA A 1 125 ? -11.614 1.100 -0.481 1.00 96.88 125 ALA A O 1
ATOM 1002 N N . GLU A 1 126 ? -12.202 2.181 -2.363 1.00 96.88 126 GLU A N 1
ATOM 1003 C CA . GLU A 1 126 ? -13.641 2.244 -2.083 1.00 96.88 126 GLU A CA 1
ATOM 1004 C C . GLU A 1 126 ? -14.248 0.834 -2.033 1.00 96.88 126 GLU A C 1
ATOM 1006 O O . GLU A 1 126 ? -14.864 0.466 -1.032 1.00 96.88 126 GLU A O 1
ATOM 1011 N N . ARG A 1 127 ? -13.969 -0.011 -3.038 1.00 95.50 127 ARG A N 1
ATOM 1012 C CA . ARG A 1 127 ? -14.473 -1.394 -3.114 1.00 95.50 127 ARG A CA 1
ATOM 1013 C C . ARG A 1 127 ? -14.070 -2.262 -1.919 1.00 95.50 127 ARG A C 1
ATOM 1015 O O . ARG A 1 127 ? -14.851 -3.100 -1.483 1.00 95.50 127 ARG A O 1
ATOM 1022 N N . VAL A 1 128 ? -12.860 -2.084 -1.386 1.00 93.25 128 VAL A N 1
ATOM 1023 C CA . VAL A 1 128 ? -12.390 -2.833 -0.201 1.00 93.25 128 VAL A CA 1
ATOM 1024 C C . VAL A 1 128 ? -12.709 -2.131 1.129 1.00 93.25 128 VAL A C 1
ATOM 1026 O O . VAL A 1 128 ? -12.262 -2.567 2.196 1.00 93.25 128 VAL A O 1
ATOM 1029 N N . GLY A 1 129 ? -13.455 -1.022 1.080 1.00 94.69 129 GLY A N 1
ATOM 1030 C CA . GLY A 1 129 ? -13.875 -0.248 2.245 1.00 94.69 129 GLY A CA 1
ATOM 1031 C C . GLY A 1 129 ? -12.732 0.457 2.976 1.00 94.69 129 GLY A C 1
ATOM 1032 O O . GLY A 1 129 ? -12.837 0.690 4.182 1.00 94.69 129 GLY A O 1
ATOM 1033 N N . LEU A 1 130 ? -11.629 0.760 2.285 1.00 95.56 130 LEU A N 1
ATOM 1034 C CA . LEU A 1 130 ? -10.461 1.469 2.816 1.00 95.56 130 LEU A CA 1
ATOM 1035 C C . LEU A 1 130 ? -10.429 2.965 2.480 1.00 95.56 130 LEU A C 1
ATOM 1037 O O . LEU A 1 130 ? -9.632 3.660 3.104 1.00 95.56 130 LEU A O 1
ATOM 1041 N N . ALA A 1 131 ? -11.254 3.449 1.548 1.00 90.94 131 ALA A N 1
ATOM 1042 C CA . ALA A 1 131 ? -11.413 4.882 1.276 1.00 90.94 131 ALA A CA 1
ATOM 1043 C C . ALA A 1 131 ? -12.052 5.642 2.446 1.00 90.94 131 ALA A C 1
ATOM 1045 O O . ALA A 1 131 ? -12.854 5.018 3.186 1.00 90.94 131 ALA A O 1
#